Protein AF-A0A2H1WYT8-F1 (afdb_monomer_lite)

Sequence (168 aa):
MRISGCSCKSFNTRKTKICCVRYVQCVRYRPVNAYLNSNTHSNPVSLFNTHILVSSTEYGMYEPHCGLDNLLISWSHDEYMYQFLKHNNSKIPEKGLYMIRYHSLYPWHAGGDYRHLTNEKDEQILQWVLEFNKYDLYTKSTKVPDIEALWPYYEKLIDKYIPGVCEW

Organism: Spodoptera frugiperda (NCBI:txid7108)

Foldseek 3Di:
DDDPDDPPDDDDPDDDPDFQAKDFPLADDDAPDPPPPPPPVDDVPVPPPDPSQSDPDRQGPDDFQQAPVPTDMDDDQLCVVLVQCVVLVWQPDPLRSLLSNCLRHCCVLPVVPPNRHHHPVVVVSSVSNVVVNCCVPVVDDPDDDDCVVCVVVVVVVCCVTRNDDGDD

Structure (mmCIF, N/CA/C/O backbone):
data_AF-A0A2H1WYT8-F1
#
_entry.id   AF-A0A2H1WYT8-F1
#
loop_
_atom_site.group_PDB
_atom_site.id
_atom_site.type_symbol
_atom_site.label_atom_id
_atom_site.label_alt_id
_atom_site.label_comp_id
_atom_site.label_asym_id
_atom_site.label_entity_id
_atom_site.label_seq_id
_atom_site.pdbx_PDB_ins_code
_atom_site.Cartn_x
_atom_site.Cartn_y
_atom_site.Cartn_z
_atom_site.occupancy
_atom_site.B_iso_or_equiv
_atom_site.auth_seq_id
_atom_site.auth_comp_id
_atom_site.auth_asym_id
_atom_site.auth_atom_id
_atom_site.pdbx_PDB_model_num
ATOM 1 N N . MET A 1 1 ? -6.555 29.237 -7.419 1.00 29.41 1 MET A N 1
ATOM 2 C CA . MET A 1 1 ? -5.651 28.170 -7.897 1.00 29.41 1 MET A CA 1
ATOM 3 C C . MET A 1 1 ? -6.508 26.930 -8.144 1.00 29.41 1 MET A C 1
ATOM 5 O O . MET A 1 1 ? -6.944 26.307 -7.188 1.00 29.41 1 MET A O 1
ATOM 9 N N . ARG A 1 2 ? -6.926 26.674 -9.392 1.00 22.53 2 ARG A N 1
ATOM 10 C CA . ARG A 1 2 ? -7.785 25.523 -9.727 1.00 22.53 2 ARG A CA 1
ATOM 11 C C . ARG A 1 2 ? -6.884 24.340 -10.057 1.00 22.53 2 ARG A C 1
ATOM 13 O O . ARG A 1 2 ? -6.220 24.358 -11.086 1.00 22.53 2 ARG A O 1
ATOM 20 N N . ILE A 1 3 ? -6.859 23.346 -9.177 1.00 27.64 3 ILE A N 1
ATOM 21 C CA . ILE A 1 3 ? -6.243 22.047 -9.446 1.00 27.64 3 ILE A CA 1
ATOM 22 C C . ILE A 1 3 ? -7.142 21.369 -10.485 1.00 27.64 3 ILE A C 1
ATOM 24 O O . ILE A 1 3 ? -8.302 21.066 -10.205 1.00 27.64 3 ILE A O 1
ATOM 28 N N . SER A 1 4 ? -6.660 21.230 -11.720 1.00 31.05 4 SER A N 1
ATOM 29 C CA . SER A 1 4 ? -7.385 20.542 -12.787 1.00 31.05 4 SER A CA 1
ATOM 30 C C . SER A 1 4 ? -7.523 19.068 -12.415 1.00 31.05 4 SER A C 1
ATOM 32 O O . SER A 1 4 ? -6.547 18.319 -12.442 1.00 31.05 4 SER A O 1
ATOM 34 N N . GLY A 1 5 ? -8.736 18.691 -12.013 1.00 28.53 5 GLY A N 1
ATOM 35 C CA . GLY A 1 5 ? -9.094 17.338 -11.623 1.00 28.53 5 GLY A CA 1
ATOM 36 C C . GLY A 1 5 ? -8.828 16.319 -12.727 1.00 28.53 5 GLY A C 1
ATOM 37 O O . GLY A 1 5 ? -8.960 16.600 -13.919 1.00 28.53 5 GLY A O 1
ATOM 38 N N . CYS A 1 6 ? -8.463 15.119 -12.284 1.00 31.59 6 CYS A N 1
ATOM 39 C CA . CYS A 1 6 ? -8.420 13.904 -13.081 1.00 31.59 6 CYS A CA 1
ATOM 40 C C . CYS A 1 6 ? -9.689 13.797 -13.946 1.00 31.59 6 CYS A C 1
ATOM 42 O O . CYS A 1 6 ? -10.803 13.954 -13.440 1.00 31.59 6 CYS A O 1
ATOM 44 N N . SER A 1 7 ? -9.542 13.543 -15.249 1.00 30.03 7 SER A N 1
ATOM 45 C CA . SER A 1 7 ? -10.689 13.326 -16.133 1.00 30.03 7 SER A CA 1
ATOM 46 C C . SER A 1 7 ? -11.366 11.997 -15.780 1.00 30.03 7 SER A C 1
ATOM 48 O O . SER A 1 7 ? -11.003 10.939 -16.290 1.00 30.03 7 SER A O 1
ATOM 50 N N . CYS A 1 8 ? -12.369 12.047 -14.902 1.00 30.59 8 CYS A N 1
ATOM 51 C CA . CYS A 1 8 ? -13.364 10.991 -14.767 1.00 30.59 8 CYS A CA 1
ATOM 52 C C . CYS A 1 8 ? -14.225 10.991 -16.033 1.00 30.59 8 CYS A C 1
ATOM 54 O O . CYS A 1 8 ? -15.201 11.736 -16.131 1.00 30.59 8 CYS A O 1
ATOM 56 N N . LYS A 1 9 ? -13.885 10.161 -17.025 1.00 27.92 9 LYS A N 1
ATOM 57 C CA . LYS A 1 9 ? -14.855 9.844 -18.075 1.00 27.92 9 LYS A CA 1
ATOM 58 C C . LYS A 1 9 ? -15.954 8.981 -17.462 1.00 27.92 9 LYS A C 1
ATOM 60 O O . LYS A 1 9 ? -15.692 7.897 -16.951 1.00 27.92 9 LYS A O 1
ATOM 65 N N . SER A 1 10 ? -17.176 9.505 -17.521 1.00 27.84 10 SER A N 1
ATOM 66 C CA . SER A 1 10 ? -18.424 8.772 -17.322 1.00 27.84 10 SER A CA 1
ATOM 67 C C . SER A 1 10 ? -18.373 7.456 -18.103 1.00 27.84 10 SER A C 1
ATOM 69 O O . SER A 1 10 ? -18.371 7.453 -19.335 1.00 27.84 10 SER A O 1
ATOM 71 N N . PHE A 1 11 ? -18.266 6.342 -17.378 1.00 34.50 11 PHE A N 1
ATOM 72 C CA . PHE A 1 11 ? -18.465 5.006 -17.920 1.00 34.50 11 PHE A CA 1
ATOM 73 C C . PHE A 1 11 ? -19.949 4.661 -17.801 1.00 34.50 11 PHE A C 1
ATOM 75 O O . PHE A 1 11 ? -20.580 4.906 -16.775 1.00 34.50 11 PHE A O 1
ATOM 82 N N . ASN A 1 12 ? -20.487 4.129 -18.895 1.00 28.00 12 ASN A N 1
ATOM 83 C CA . ASN A 1 12 ? -21.890 3.814 -19.128 1.00 28.00 12 ASN A CA 1
ATOM 84 C C . ASN A 1 12 ? -22.619 3.274 -17.878 1.00 28.00 12 ASN A C 1
ATOM 86 O O . ASN A 1 12 ? -22.210 2.296 -17.249 1.00 28.00 12 ASN A O 1
ATOM 90 N N . THR A 1 13 ? -23.719 3.937 -17.532 1.00 35.00 13 THR A N 1
ATOM 91 C CA . THR A 1 13 ? -24.573 3.700 -16.369 1.00 35.00 13 THR A CA 1
ATOM 92 C C . THR A 1 13 ? -25.220 2.317 -16.421 1.00 35.00 13 THR A C 1
ATOM 94 O O . THR A 1 13 ? -26.323 2.170 -16.948 1.00 35.00 13 THR A O 1
ATOM 97 N N . ARG A 1 14 ? -24.533 1.300 -15.886 1.00 32.31 14 ARG A N 1
ATOM 98 C CA . ARG A 1 14 ? -25.088 0.098 -15.230 1.00 32.31 14 ARG A CA 1
ATOM 99 C C . ARG A 1 14 ? -23.926 -0.815 -14.787 1.00 32.31 14 ARG A C 1
ATOM 101 O O . ARG A 1 14 ? -23.386 -1.571 -15.581 1.00 32.31 14 ARG A O 1
ATOM 108 N N . LYS A 1 15 ? -23.591 -0.772 -13.487 1.00 34.06 15 LYS A N 1
ATOM 109 C CA . LYS A 1 15 ? -22.695 -1.705 -12.754 1.00 34.06 15 LYS A CA 1
ATOM 110 C C . LYS A 1 15 ? -21.167 -1.625 -12.979 1.00 34.06 15 LYS A C 1
ATOM 112 O O . LYS A 1 15 ? -20.484 -2.625 -12.777 1.00 34.06 15 LYS A O 1
ATOM 117 N N . THR A 1 16 ? -20.577 -0.475 -13.295 1.00 36.88 16 THR A N 1
ATOM 118 C CA . THR A 1 16 ? -19.105 -0.337 -13.246 1.00 36.88 16 THR A CA 1
ATOM 119 C C . THR A 1 16 ? -18.637 0.073 -11.852 1.00 36.88 16 THR A C 1
ATOM 121 O O . THR A 1 16 ? -18.879 1.195 -11.411 1.00 36.88 16 THR A O 1
ATOM 124 N N . LYS A 1 17 ? -17.959 -0.846 -11.152 1.00 45.97 17 LYS A N 1
ATOM 125 C CA . LYS A 1 17 ? -17.186 -0.550 -9.938 1.00 45.97 17 LYS A CA 1
ATOM 126 C C . LYS A 1 17 ? -16.120 0.483 -10.315 1.00 45.97 17 LYS A C 1
ATOM 128 O O . LYS A 1 17 ? -15.202 0.158 -11.061 1.00 45.97 17 LYS A O 1
ATOM 133 N N . ILE A 1 18 ? -16.273 1.726 -9.863 1.00 43.19 18 ILE A N 1
ATOM 134 C CA . ILE A 1 18 ? -15.276 2.774 -10.095 1.00 43.19 18 ILE A CA 1
ATOM 135 C C . ILE A 1 18 ? -14.014 2.355 -9.339 1.00 43.19 18 ILE A C 1
ATOM 137 O O . ILE A 1 18 ? -14.026 2.212 -8.116 1.00 43.19 18 ILE A O 1
ATOM 141 N N . CYS A 1 19 ? -12.950 2.096 -10.086 1.00 53.91 19 CYS A N 1
ATOM 142 C CA . CYS A 1 19 ? -11.612 1.925 -9.554 1.00 53.91 19 CYS A CA 1
ATOM 143 C C . CYS A 1 19 ? -10.724 2.898 -10.328 1.00 53.91 19 CYS A C 1
ATOM 145 O O . CYS A 1 19 ? -10.632 2.814 -11.555 1.00 53.91 19 CYS A O 1
ATOM 147 N N . CYS A 1 20 ? -10.167 3.892 -9.638 1.00 65.81 20 CYS A N 1
ATOM 148 C CA . CYS A 1 20 ? -9.208 4.808 -10.241 1.00 65.81 20 CYS A CA 1
ATOM 149 C C . CYS A 1 20 ? -7.926 4.018 -10.505 1.00 65.81 20 CYS A C 1
ATOM 151 O O . CYS A 1 20 ? -7.326 3.528 -9.562 1.00 65.81 20 CYS A O 1
ATOM 153 N N . VAL A 1 21 ? -7.519 3.866 -11.765 1.00 76.94 21 VAL A N 1
ATOM 154 C CA . VAL A 1 21 ? -6.328 3.083 -12.129 1.00 76.94 21 VAL A CA 1
ATOM 155 C C . VAL A 1 21 ? -5.095 3.985 -12.205 1.00 76.94 21 VAL A C 1
ATOM 157 O O . VAL A 1 21 ? -5.151 5.058 -12.808 1.00 76.94 21 VAL A O 1
ATOM 160 N N . ARG A 1 22 ? -3.981 3.536 -11.617 1.00 81.94 22 ARG A N 1
ATOM 161 C CA . ARG A 1 22 ? -2.686 4.237 -11.588 1.00 81.94 22 ARG A CA 1
ATOM 162 C C . ARG A 1 22 ? -1.731 3.719 -12.658 1.00 81.94 22 ARG A C 1
ATOM 164 O O . ARG A 1 22 ? -1.802 2.559 -13.059 1.00 81.94 22 ARG A O 1
ATOM 171 N N . TYR A 1 23 ? -0.793 4.580 -13.051 1.00 83.00 23 TYR A N 1
ATOM 172 C CA . TYR A 1 23 ? 0.271 4.273 -14.012 1.00 83.00 23 TYR A CA 1
ATOM 173 C C . TYR A 1 23 ? 1.616 4.851 -13.558 1.00 83.00 23 TYR A C 1
ATOM 175 O O . TYR A 1 23 ? 1.654 5.881 -12.869 1.00 83.00 23 TYR A O 1
ATOM 183 N N . VAL A 1 24 ? 2.704 4.208 -13.988 1.00 78.62 24 VAL A N 1
ATOM 184 C CA . VAL A 1 24 ? 4.076 4.717 -13.845 1.00 78.62 24 VAL A CA 1
ATOM 185 C C . VAL A 1 24 ? 4.275 5.873 -14.827 1.00 78.62 24 VAL A C 1
ATOM 187 O O . VAL A 1 24 ? 3.985 5.749 -16.019 1.00 78.62 24 VAL A O 1
ATOM 190 N N . GLN A 1 25 ? 4.729 7.018 -14.326 1.00 78.94 25 GLN A N 1
ATOM 191 C CA . GLN A 1 25 ? 5.046 8.191 -15.135 1.00 78.94 25 GLN A CA 1
ATOM 192 C C . GLN A 1 25 ? 6.363 7.984 -15.879 1.00 78.94 25 GLN A C 1
ATOM 194 O O . GLN A 1 25 ? 7.230 7.247 -15.421 1.00 78.94 25 GLN A O 1
ATOM 199 N N . CYS A 1 26 ? 6.517 8.660 -17.018 1.00 70.19 26 CYS A N 1
ATOM 200 C CA . CYS A 1 26 ? 7.766 8.687 -17.791 1.00 70.19 26 CYS A CA 1
ATOM 201 C C . CYS A 1 26 ? 8.224 7.328 -18.357 1.00 70.19 26 CYS A C 1
ATOM 203 O O . CYS A 1 26 ? 9.343 7.231 -18.851 1.00 70.19 26 CYS A O 1
ATOM 205 N N . VAL A 1 27 ? 7.359 6.308 -18.340 1.00 62.84 27 VAL A N 1
ATOM 206 C CA . VAL A 1 27 ? 7.553 5.006 -18.999 1.00 62.84 27 VAL A CA 1
ATOM 207 C C . VAL A 1 27 ? 6.463 4.801 -20.033 1.00 62.84 27 VAL A C 1
ATOM 209 O O . VAL A 1 27 ? 5.305 5.188 -19.842 1.00 62.84 27 VAL A O 1
ATOM 212 N N . ARG A 1 28 ? 6.821 4.170 -21.150 1.00 62.91 28 ARG A N 1
ATOM 213 C CA . ARG A 1 28 ? 5.854 3.827 -22.184 1.00 62.91 28 ARG A CA 1
ATOM 214 C C . ARG A 1 28 ? 4.914 2.734 -21.679 1.00 62.91 28 ARG A C 1
ATOM 216 O O . ARG A 1 28 ? 5.284 1.570 -21.605 1.00 62.91 28 ARG A O 1
ATOM 223 N N . TYR A 1 29 ? 3.663 3.094 -21.422 1.00 58.81 29 TYR A N 1
ATOM 224 C CA . TYR A 1 29 ? 2.622 2.119 -21.121 1.00 58.81 29 TYR A CA 1
ATOM 225 C C . TYR A 1 29 ? 1.988 1.588 -22.417 1.00 58.81 29 TYR A C 1
ATOM 227 O O . TYR A 1 29 ? 1.390 2.351 -23.181 1.00 58.81 29 TYR A O 1
ATOM 235 N N . ARG A 1 30 ? 2.129 0.283 -22.685 1.00 55.03 30 ARG A N 1
ATOM 236 C CA . ARG A 1 30 ? 1.383 -0.422 -23.738 1.00 55.03 30 ARG A CA 1
ATOM 237 C C . ARG A 1 30 ? 0.352 -1.329 -23.062 1.00 55.03 30 ARG A C 1
ATOM 239 O O . ARG A 1 30 ? 0.752 -2.329 -22.483 1.00 55.03 30 ARG A O 1
ATOM 246 N N . PRO A 1 31 ? -0.947 -1.003 -23.113 1.00 54.62 31 PRO A N 1
ATOM 247 C CA . PRO A 1 31 ? -1.956 -1.808 -22.441 1.00 54.62 31 PRO A CA 1
ATOM 248 C C . PRO A 1 31 ? -2.075 -3.190 -23.094 1.00 54.62 31 PRO A C 1
ATOM 250 O O . PRO A 1 31 ? -2.188 -3.288 -24.316 1.00 54.62 31 PRO A O 1
ATOM 253 N N . VAL A 1 32 ? -2.139 -4.247 -22.280 1.00 49.19 32 VAL A N 1
ATOM 254 C CA . VAL A 1 32 ? -2.406 -5.625 -22.746 1.00 49.19 32 VAL A CA 1
ATOM 255 C C . VAL A 1 32 ? -3.846 -5.776 -23.284 1.00 49.19 32 VAL A C 1
ATOM 257 O O . VAL A 1 32 ? -4.126 -6.670 -24.076 1.00 49.19 32 VAL A O 1
ATOM 260 N N . ASN A 1 33 ? -4.756 -4.852 -22.936 1.00 39.69 33 ASN A N 1
ATOM 261 C CA . ASN A 1 33 ? -6.152 -4.831 -23.390 1.00 39.69 33 ASN A CA 1
ATOM 262 C C . ASN A 1 33 ? -6.487 -3.580 -24.230 1.00 39.69 33 ASN A C 1
ATOM 264 O O . ASN A 1 33 ? -6.260 -2.443 -23.812 1.00 39.69 33 ASN A O 1
ATOM 268 N N . ALA A 1 34 ? -7.112 -3.792 -25.396 1.00 33.34 34 ALA A N 1
ATOM 269 C CA . ALA A 1 34 ? -7.345 -2.804 -26.463 1.00 33.34 34 ALA A CA 1
ATOM 270 C C . ALA A 1 34 ? -8.191 -1.561 -26.091 1.00 33.34 34 ALA A C 1
ATOM 272 O O . ALA A 1 34 ? -8.204 -0.583 -26.838 1.00 33.34 34 ALA A O 1
ATOM 273 N N . TYR A 1 35 ? -8.875 -1.555 -24.942 1.00 36.38 35 TYR A N 1
ATOM 274 C CA . TYR A 1 35 ? -9.784 -0.471 -24.536 1.00 36.38 35 TYR A CA 1
ATOM 275 C C . TYR A 1 35 ? -9.086 0.829 -24.100 1.00 36.38 35 TYR A C 1
ATOM 277 O O . TYR A 1 35 ? -9.733 1.868 -24.003 1.00 36.38 35 TYR A O 1
ATOM 285 N N . LEU A 1 36 ? -7.775 0.800 -23.850 1.00 41.12 36 LEU A N 1
ATOM 286 C CA . LEU A 1 36 ? -7.007 1.975 -23.414 1.00 41.12 36 LEU A CA 1
ATOM 287 C C . LEU A 1 36 ? -6.391 2.776 -24.576 1.00 41.12 36 LEU A C 1
ATOM 289 O O . LEU A 1 36 ? -5.904 3.885 -24.359 1.00 41.12 36 LEU A O 1
ATOM 293 N N . ASN A 1 37 ? -6.477 2.280 -25.817 1.00 36.47 37 ASN A N 1
ATOM 294 C CA . ASN A 1 37 ? -5.959 2.986 -26.996 1.00 36.47 37 ASN A CA 1
ATOM 295 C C . ASN A 1 37 ? -6.698 4.300 -27.307 1.00 36.47 37 ASN A C 1
ATOM 297 O O . ASN A 1 37 ? -6.158 5.141 -28.019 1.00 36.47 37 ASN A O 1
ATOM 301 N N . SER A 1 38 ? -7.907 4.519 -26.779 1.00 37.31 38 SER A N 1
ATOM 302 C CA . SER A 1 38 ? -8.732 5.677 -27.149 1.00 37.31 38 SER A CA 1
ATOM 303 C C . SER A 1 38 ? -8.484 6.949 -26.326 1.00 37.31 38 SER A C 1
ATOM 305 O O . SER A 1 38 ? -9.052 7.987 -26.655 1.00 37.31 38 SER A O 1
ATOM 307 N N . ASN A 1 39 ? -7.688 6.900 -25.246 1.00 41.62 39 ASN A N 1
ATOM 308 C CA . ASN A 1 39 ? -7.543 8.024 -24.300 1.00 41.62 39 ASN A CA 1
ATOM 309 C C . ASN A 1 39 ? -6.101 8.499 -24.059 1.00 41.62 39 ASN A C 1
ATOM 311 O O . ASN A 1 39 ? -5.906 9.488 -23.356 1.00 41.62 39 ASN A O 1
ATOM 315 N N . THR A 1 40 ? -5.085 7.865 -24.648 1.00 43.16 40 THR A N 1
ATOM 316 C CA . THR A 1 40 ? -3.691 8.337 -24.523 1.00 43.16 40 THR A CA 1
ATOM 317 C C . THR A 1 40 ? -3.410 9.597 -25.348 1.00 43.16 40 THR A C 1
ATOM 319 O O . THR A 1 40 ? -2.389 10.243 -25.142 1.00 43.16 40 THR A O 1
ATOM 322 N N . HIS A 1 41 ? -4.318 9.983 -26.251 1.00 37.03 41 HIS A N 1
ATOM 323 C CA . HIS A 1 41 ? -4.170 11.155 -27.122 1.00 37.03 41 HIS A CA 1
ATOM 324 C C . HIS A 1 41 ? -4.550 12.498 -26.480 1.00 37.03 41 HIS A C 1
ATOM 326 O O . HIS A 1 41 ? -4.314 13.534 -27.092 1.00 37.03 41 HIS A O 1
ATOM 332 N N . SER A 1 42 ? -5.129 12.524 -25.274 1.00 36.88 42 SER A N 1
ATOM 333 C CA . SER A 1 42 ? -5.644 13.772 -24.686 1.00 36.88 42 SER A CA 1
ATOM 334 C C . SER A 1 42 ? -5.216 14.020 -23.243 1.00 36.88 42 SER A C 1
ATOM 336 O O . SER A 1 42 ? -5.901 14.749 -22.528 1.00 36.88 42 SER A O 1
ATOM 338 N N . ASN A 1 43 ? -4.119 13.416 -22.784 1.00 38.91 43 ASN A N 1
ATOM 339 C CA . ASN A 1 43 ? -3.550 13.794 -21.495 1.00 38.91 43 ASN A CA 1
ATOM 340 C C . ASN A 1 43 ? -2.754 15.098 -21.710 1.00 38.91 43 ASN A C 1
ATOM 342 O O . ASN A 1 43 ? -1.790 15.069 -22.477 1.00 38.91 43 ASN A O 1
ATOM 346 N N . PRO A 1 44 ? -3.112 16.237 -21.085 1.00 33.78 44 PRO A N 1
ATOM 347 C CA . PRO A 1 44 ? -2.441 17.524 -21.288 1.00 33.78 44 PRO A CA 1
ATOM 348 C C . PRO A 1 44 ? -1.076 17.582 -20.577 1.00 33.78 44 PRO A C 1
ATOM 350 O O . PRO A 1 44 ? -0.690 18.601 -20.014 1.00 33.78 44 PRO A O 1
ATOM 353 N N . VAL A 1 45 ? -0.309 16.493 -20.629 1.00 42.94 45 VAL A N 1
ATOM 354 C CA . VAL A 1 45 ? 1.126 16.500 -20.321 1.00 42.94 45 VAL A CA 1
ATOM 355 C C . VAL A 1 45 ? 1.888 17.281 -21.407 1.00 42.94 45 VAL A C 1
ATOM 357 O O . VAL A 1 45 ? 3.022 17.681 -21.198 1.00 42.94 45 VAL A O 1
ATOM 360 N N . SER A 1 46 ? 1.242 17.591 -22.539 1.00 33.94 46 SER A N 1
ATOM 361 C CA . SER A 1 46 ? 1.780 18.458 -23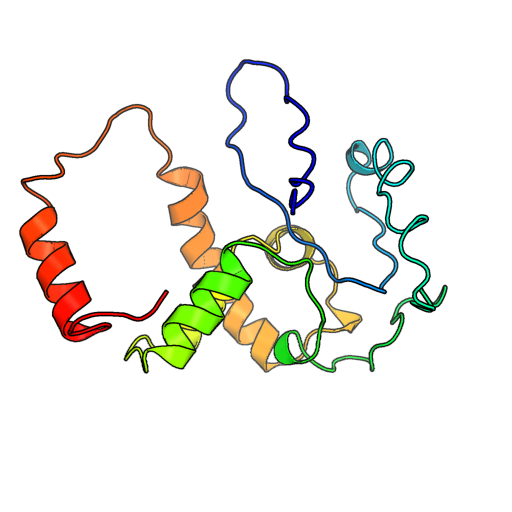.592 1.00 33.94 46 SER A CA 1
ATOM 362 C C . SER A 1 46 ? 1.747 19.963 -23.277 1.00 33.94 46 SER A C 1
ATOM 364 O O . SER A 1 46 ? 2.158 20.744 -24.129 1.00 33.94 46 SER A O 1
ATOM 366 N N . LEU A 1 47 ? 1.220 20.400 -22.122 1.00 32.34 47 LEU A N 1
ATOM 367 C CA . LEU A 1 47 ? 1.072 21.831 -21.790 1.00 32.34 47 LEU A CA 1
ATOM 368 C C . LEU A 1 47 ? 1.811 22.283 -20.522 1.00 32.34 47 LEU A C 1
ATOM 370 O O . LEU A 1 47 ? 1.801 23.473 -20.214 1.00 32.34 47 LEU A O 1
ATOM 374 N N . PHE A 1 48 ? 2.499 21.383 -19.818 1.00 32.72 48 PHE A N 1
ATOM 375 C CA . PHE A 1 48 ? 3.500 21.791 -18.835 1.00 32.72 48 PHE A CA 1
ATOM 376 C C . PHE A 1 48 ? 4.866 21.781 -19.509 1.00 32.72 48 PHE A C 1
ATOM 378 O O . PHE A 1 48 ? 5.358 20.744 -19.937 1.00 32.72 48 PHE A O 1
ATOM 385 N N . ASN A 1 49 ? 5.451 22.969 -19.627 1.00 30.30 49 ASN A N 1
ATOM 386 C CA . ASN A 1 49 ? 6.749 23.237 -20.237 1.00 30.30 49 ASN A CA 1
ATOM 387 C C . ASN A 1 49 ? 7.901 22.762 -19.325 1.00 30.30 49 ASN A C 1
ATOM 389 O O . ASN A 1 49 ? 8.798 23.523 -18.974 1.00 30.30 49 ASN A O 1
ATOM 393 N N . THR A 1 50 ? 7.840 21.511 -18.873 1.00 33.88 50 THR A N 1
ATOM 394 C CA . THR A 1 50 ? 8.939 20.808 -18.223 1.00 33.88 50 THR A CA 1
ATOM 395 C C . THR A 1 50 ? 9.413 19.736 -19.187 1.00 33.88 50 THR A C 1
ATOM 397 O O . THR A 1 50 ? 8.629 18.937 -19.689 1.00 33.88 50 THR A O 1
ATOM 400 N N . HIS A 1 51 ? 10.712 19.740 -19.469 1.00 40.56 51 HIS A N 1
ATOM 401 C CA . HIS A 1 51 ? 11.437 18.710 -20.205 1.00 40.56 51 HIS A CA 1
ATOM 402 C C . HIS A 1 51 ? 11.340 17.339 -19.504 1.00 40.56 51 HIS A C 1
ATOM 404 O O . HIS A 1 51 ? 12.332 16.803 -19.020 1.00 40.56 51 HIS A O 1
ATOM 410 N N . ILE A 1 52 ? 10.151 16.749 -19.416 1.00 48.03 52 ILE A N 1
ATOM 411 C CA . ILE A 1 52 ? 10.000 15.352 -19.041 1.00 48.03 52 ILE A CA 1
ATOM 412 C C . ILE A 1 52 ? 10.322 14.570 -20.307 1.00 48.03 52 ILE A C 1
ATOM 414 O O . ILE A 1 52 ? 9.476 14.377 -21.1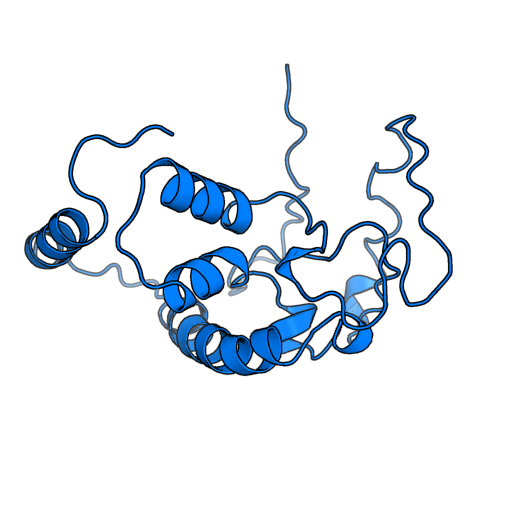79 1.00 48.03 52 ILE A O 1
ATOM 418 N N . LEU A 1 53 ? 11.591 14.185 -20.433 1.00 43.09 53 LEU A N 1
ATOM 419 C CA . LEU A 1 53 ? 12.056 13.222 -21.419 1.00 43.09 53 LEU A CA 1
ATOM 420 C C . LEU A 1 53 ? 11.315 11.905 -21.166 1.00 43.09 53 LEU A C 1
ATOM 422 O O . LEU A 1 53 ? 11.782 11.040 -20.429 1.00 43.09 53 LEU A O 1
ATOM 426 N N . VAL A 1 54 ? 10.138 11.743 -21.770 1.00 50.72 54 VAL A N 1
ATOM 427 C CA . VAL A 1 54 ? 9.565 10.417 -21.985 1.00 50.72 54 VAL A CA 1
ATOM 428 C C . VAL A 1 54 ? 10.494 9.747 -22.986 1.00 50.72 54 VAL A C 1
ATOM 430 O O . VAL A 1 54 ? 10.365 9.919 -24.198 1.00 50.72 54 VAL A O 1
ATOM 433 N N . SER A 1 55 ? 11.502 9.053 -22.466 1.00 52.06 55 SER A N 1
ATOM 434 C CA . SER A 1 55 ? 12.377 8.241 -23.293 1.00 52.06 55 SER A CA 1
ATOM 435 C C . SER A 1 55 ? 11.522 7.190 -24.004 1.00 52.06 55 SER A C 1
ATOM 437 O O . SER A 1 55 ? 10.620 6.591 -23.419 1.00 52.06 55 SER A O 1
ATOM 439 N N . SER A 1 56 ? 11.785 6.978 -25.293 1.00 60.41 56 SER A N 1
ATOM 440 C CA . SER A 1 56 ? 11.072 5.986 -26.111 1.00 60.41 56 SER A CA 1
ATOM 441 C C . SER A 1 56 ? 11.397 4.532 -25.731 1.00 60.41 56 SER A C 1
ATOM 443 O O . SER A 1 56 ? 10.811 3.603 -26.298 1.00 60.41 56 SER A O 1
ATOM 445 N N . THR A 1 57 ? 12.317 4.350 -24.781 1.00 72.06 57 THR A N 1
ATOM 446 C CA . THR A 1 57 ? 12.786 3.067 -24.266 1.00 72.06 57 THR A CA 1
ATOM 447 C C . THR A 1 57 ? 11.767 2.410 -23.335 1.00 72.06 57 THR A C 1
ATOM 449 O O . THR A 1 57 ? 10.897 3.062 -22.760 1.00 72.06 57 THR A O 1
ATOM 452 N N . GLU A 1 58 ? 11.888 1.091 -23.186 1.00 79.94 58 GLU A N 1
ATOM 453 C CA . GLU A 1 58 ? 11.082 0.284 -22.261 1.00 79.94 58 GLU A CA 1
ATOM 454 C C . GLU A 1 58 ? 11.171 0.795 -20.815 1.00 79.94 58 GLU A C 1
ATOM 456 O O . GLU A 1 58 ? 10.157 0.898 -20.137 1.00 79.94 58 GLU A O 1
ATOM 461 N N . TYR A 1 59 ? 12.362 1.220 -20.392 1.00 83.50 59 TYR A N 1
ATOM 462 C CA . TYR A 1 59 ? 12.637 1.663 -19.024 1.00 83.50 59 TYR A CA 1
ATOM 463 C C . TYR A 1 59 ? 12.382 3.156 -18.781 1.00 83.50 59 TYR A C 1
ATOM 465 O O . TYR A 1 59 ? 12.382 3.609 -17.636 1.00 83.50 59 TYR A O 1
ATOM 473 N N . GLY A 1 60 ? 12.136 3.946 -19.832 1.00 85.62 60 GLY A N 1
ATOM 474 C CA . GLY A 1 60 ? 11.922 5.381 -19.681 1.00 85.62 60 GLY A CA 1
ATOM 475 C C . GLY A 1 60 ? 13.135 6.077 -19.048 1.00 85.62 60 GLY A C 1
ATOM 476 O O . GLY A 1 60 ? 14.228 6.053 -19.610 1.00 85.62 60 GLY A O 1
ATOM 477 N N . MET A 1 61 ? 12.915 6.694 -17.882 1.00 86.44 61 MET A N 1
ATOM 478 C CA . MET A 1 61 ? 13.938 7.352 -17.049 1.00 86.44 61 MET A CA 1
ATOM 479 C C . MET A 1 61 ? 14.461 6.488 -15.886 1.00 86.44 61 MET A C 1
ATOM 481 O O . MET A 1 61 ? 15.193 7.000 -15.044 1.00 86.44 61 MET A O 1
ATOM 485 N N . TYR A 1 62 ? 14.032 5.229 -15.781 1.00 91.25 62 TYR A N 1
ATOM 486 C CA . TYR A 1 62 ? 14.351 4.363 -14.646 1.00 91.25 62 TYR A CA 1
ATOM 487 C C . TYR A 1 62 ? 15.400 3.318 -15.007 1.00 91.25 62 TYR A C 1
ATOM 489 O O . TYR A 1 62 ? 15.543 2.928 -16.163 1.00 91.25 62 TYR A O 1
ATOM 497 N N . GLU A 1 63 ? 16.086 2.823 -13.982 1.00 92.25 63 GLU A N 1
ATOM 498 C CA . GLU A 1 63 ? 16.956 1.658 -14.099 1.00 92.25 63 GLU A CA 1
ATOM 499 C C . GLU A 1 63 ? 16.134 0.355 -14.076 1.00 92.25 63 GLU A C 1
ATOM 501 O O . GLU A 1 63 ? 15.082 0.300 -13.424 1.00 92.25 63 GLU A O 1
ATOM 506 N N . PRO A 1 64 ? 16.593 -0.710 -14.757 1.00 94.12 64 PRO A N 1
ATOM 507 C CA . PRO A 1 64 ? 15.949 -2.017 -14.691 1.00 94.12 64 PRO A CA 1
ATOM 508 C C . PRO A 1 64 ? 15.898 -2.520 -13.244 1.00 94.12 64 PRO A C 1
ATOM 510 O O . PRO A 1 64 ? 16.878 -2.419 -12.506 1.00 94.12 64 PRO A O 1
ATOM 513 N N . HIS A 1 65 ? 14.756 -3.082 -12.844 1.00 95.56 65 HIS A N 1
ATOM 514 C CA . HIS A 1 65 ? 14.535 -3.647 -11.505 1.00 95.56 65 HIS A CA 1
ATOM 515 C C . HIS A 1 65 ? 14.847 -2.693 -10.336 1.00 95.56 65 HIS A C 1
ATOM 517 O O . HIS A 1 65 ? 15.185 -3.137 -9.237 1.00 95.56 65 HIS A O 1
ATOM 523 N N . CYS A 1 66 ? 14.716 -1.378 -10.542 1.00 95.12 66 CYS A N 1
ATOM 524 C CA . CYS A 1 66 ? 14.951 -0.387 -9.491 1.00 95.12 66 CYS A CA 1
ATOM 525 C C . CYS A 1 66 ? 13.955 -0.499 -8.323 1.00 95.12 66 CYS A C 1
ATOM 527 O O . CYS A 1 66 ? 14.248 -0.047 -7.218 1.00 95.12 66 CYS A O 1
ATOM 529 N N . GLY A 1 67 ? 12.813 -1.145 -8.540 1.00 96.12 67 GLY A N 1
ATOM 530 C CA . GLY A 1 67 ? 11.762 -1.358 -7.562 1.00 96.12 67 GLY A CA 1
ATOM 531 C C . GLY A 1 67 ? 10.738 -0.231 -7.534 1.00 96.12 67 GLY A C 1
ATOM 532 O O . GLY A 1 67 ? 11.053 0.928 -7.816 1.00 96.12 67 GLY A O 1
ATOM 533 N N . LEU A 1 68 ? 9.506 -0.558 -7.140 1.00 94.94 68 LEU A N 1
ATOM 534 C CA . LEU A 1 68 ? 8.384 0.390 -7.151 1.00 94.94 68 LEU A CA 1
ATOM 535 C C . LEU A 1 68 ? 8.628 1.632 -6.284 1.00 94.94 68 LEU A C 1
ATOM 537 O O . LEU A 1 68 ? 8.139 2.710 -6.612 1.00 94.94 68 LEU A O 1
ATOM 541 N N . ASP A 1 69 ? 9.416 1.497 -5.216 1.00 94.38 69 ASP A N 1
ATOM 542 C CA . ASP A 1 69 ? 9.761 2.602 -4.315 1.00 94.38 69 ASP A CA 1
ATOM 543 C C . ASP A 1 69 ? 10.507 3.749 -5.016 1.00 94.38 69 ASP A C 1
ATOM 545 O O . ASP A 1 69 ? 10.402 4.894 -4.575 1.00 94.38 69 ASP A O 1
ATOM 549 N N . ASN A 1 70 ? 11.219 3.450 -6.108 1.00 94.00 70 ASN A N 1
ATOM 550 C CA . ASN A 1 70 ? 11.997 4.410 -6.893 1.00 94.00 70 ASN A CA 1
ATOM 551 C C . ASN A 1 70 ? 11.243 4.937 -8.125 1.00 94.00 70 ASN A C 1
ATOM 553 O O . ASN A 1 70 ? 11.781 5.750 -8.879 1.00 94.00 70 ASN A O 1
ATOM 557 N N . LEU A 1 71 ? 10.009 4.481 -8.352 1.00 91.81 71 LEU A N 1
ATOM 558 C CA . LEU A 1 71 ? 9.204 4.904 -9.491 1.00 91.81 71 LEU A CA 1
ATOM 559 C C . LEU A 1 71 ? 8.355 6.125 -9.147 1.00 91.81 71 LEU A C 1
ATOM 561 O O . LEU A 1 71 ? 7.731 6.204 -8.088 1.00 91.81 71 LEU A O 1
ATOM 565 N N . LEU A 1 72 ? 8.236 7.049 -10.101 1.00 90.69 72 LEU A N 1
ATOM 566 C CA . LEU A 1 72 ? 7.219 8.091 -10.028 1.00 90.69 72 LEU A CA 1
ATOM 567 C C . LEU A 1 72 ? 5.904 7.515 -10.548 1.00 90.69 72 LEU A C 1
ATOM 569 O O . LEU A 1 72 ? 5.722 7.287 -11.743 1.00 90.69 72 LEU A O 1
ATOM 573 N N . ILE A 1 73 ? 4.965 7.272 -9.641 1.00 89.56 73 ILE A N 1
ATOM 574 C CA . ILE A 1 73 ? 3.612 6.824 -9.975 1.00 89.56 73 ILE A CA 1
ATOM 575 C C . ILE A 1 73 ? 2.696 8.050 -9.981 1.00 89.56 73 ILE A C 1
ATOM 577 O O . ILE A 1 73 ? 2.759 8.879 -9.078 1.00 89.56 73 ILE A O 1
ATOM 581 N N . SER A 1 74 ? 1.827 8.163 -10.994 1.00 87.88 74 SER A N 1
ATOM 582 C CA . SER A 1 74 ? 0.826 9.246 -11.144 1.00 87.88 74 SER A CA 1
ATOM 583 C C . SER A 1 74 ? 0.227 9.701 -9.810 1.00 87.88 74 SER A C 1
ATOM 585 O O . SER A 1 74 ? -0.233 8.849 -9.091 1.00 87.88 74 SER A O 1
ATOM 587 N N . TRP A 1 75 ? 0.189 10.976 -9.426 1.00 88.81 75 TRP A N 1
ATOM 588 C CA . TRP A 1 75 ? -0.317 11.360 -8.088 1.00 88.81 75 TRP A CA 1
ATOM 589 C C . TRP A 1 75 ? -1.782 10.928 -7.828 1.00 88.81 75 TRP A C 1
ATOM 591 O O . TRP A 1 75 ? -2.641 11.141 -8.686 1.00 88.81 75 TRP A O 1
ATOM 601 N N . SER A 1 76 ? -2.089 10.346 -6.658 1.00 90.88 76 SER A N 1
ATOM 602 C CA . SER A 1 76 ? -3.471 10.033 -6.238 1.00 90.88 76 SER A CA 1
ATOM 603 C C . SER A 1 76 ? -3.610 9.810 -4.722 1.00 90.88 76 SER A C 1
ATOM 605 O O . SER A 1 76 ? -2.658 9.990 -3.961 1.00 90.88 76 SER A O 1
ATOM 607 N N . HIS A 1 77 ? -4.809 9.377 -4.306 1.00 94.00 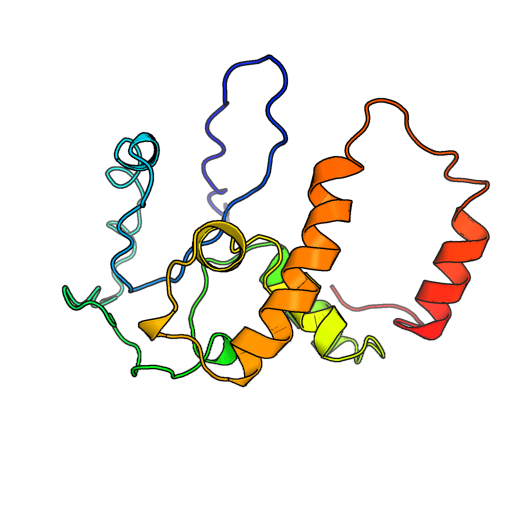77 HIS A N 1
ATOM 608 C CA . HIS A 1 77 ? -5.147 8.984 -2.941 1.00 94.00 77 HIS A CA 1
ATOM 609 C C . HIS A 1 77 ? -4.212 7.927 -2.337 1.00 94.00 77 HIS A C 1
ATOM 611 O O . HIS A 1 77 ? -3.965 8.001 -1.139 1.00 94.00 77 HIS A O 1
ATOM 617 N N . ASP A 1 78 ? -3.663 6.985 -3.114 1.00 95.38 78 ASP A N 1
ATOM 618 C CA . ASP A 1 78 ? -2.762 5.959 -2.570 1.00 95.38 78 ASP A CA 1
ATOM 619 C C . ASP A 1 78 ? -1.443 6.572 -2.083 1.00 95.38 78 ASP A C 1
ATOM 621 O O . ASP A 1 78 ? -0.999 6.277 -0.976 1.00 95.38 78 ASP A O 1
ATOM 625 N N . GLU A 1 79 ? -0.820 7.433 -2.902 1.00 94.81 79 GLU A N 1
ATOM 626 C CA . GLU A 1 79 ? 0.457 8.062 -2.538 1.00 94.81 79 GLU A CA 1
ATOM 627 C C . GLU A 1 79 ? 0.238 9.066 -1.408 1.00 94.81 79 GLU A C 1
ATOM 629 O O . GLU A 1 79 ? 0.993 9.072 -0.442 1.00 94.81 79 GLU A O 1
ATOM 634 N N . TYR A 1 80 ? -0.842 9.852 -1.478 1.00 96.50 80 TYR A N 1
ATOM 635 C CA . TYR A 1 80 ? -1.207 10.771 -0.404 1.00 96.50 80 TYR A CA 1
ATOM 636 C C . TYR A 1 80 ? -1.401 10.039 0.930 1.00 96.50 80 TYR A C 1
ATOM 638 O O . TYR A 1 80 ? -0.771 10.407 1.916 1.00 96.50 80 TYR A O 1
ATOM 646 N N . MET A 1 81 ? -2.209 8.972 0.967 1.00 97.50 81 MET A N 1
ATOM 647 C CA . MET A 1 81 ? -2.465 8.229 2.205 1.00 97.50 81 MET A CA 1
ATOM 648 C C . MET A 1 81 ? -1.199 7.540 2.729 1.00 97.50 81 MET A C 1
ATOM 650 O O . MET A 1 81 ? -0.958 7.526 3.932 1.00 97.50 81 MET A O 1
ATOM 654 N N . TYR A 1 82 ? -0.358 7.001 1.844 1.00 97.31 82 TYR A N 1
ATOM 655 C CA . TYR A 1 82 ? 0.936 6.442 2.236 1.00 97.31 82 TYR A CA 1
ATOM 656 C C . TYR A 1 82 ? 1.825 7.489 2.924 1.00 97.31 82 TYR A C 1
ATOM 658 O O . TYR A 1 82 ? 2.345 7.230 4.012 1.00 97.31 82 TYR A O 1
ATOM 666 N N . GLN A 1 83 ? 1.960 8.677 2.329 1.00 96.75 83 GLN A N 1
ATOM 667 C CA . GLN A 1 83 ? 2.755 9.770 2.893 1.00 96.75 83 GLN A CA 1
ATOM 668 C C . GLN A 1 83 ? 2.141 10.303 4.193 1.00 96.75 83 GLN A C 1
ATOM 670 O O . GLN A 1 83 ? 2.866 10.505 5.162 1.00 96.75 83 GLN A O 1
ATOM 675 N N . PHE A 1 84 ? 0.815 10.438 4.262 1.00 97.56 84 PHE A N 1
ATOM 676 C CA . PHE A 1 84 ? 0.084 10.809 5.476 1.00 97.56 84 PHE A CA 1
ATOM 677 C C . PHE A 1 84 ? 0.376 9.845 6.635 1.00 97.56 84 PHE A C 1
ATOM 679 O O . PHE A 1 84 ? 0.723 10.276 7.734 1.00 97.56 84 PHE A O 1
ATOM 686 N N . LEU A 1 85 ? 0.295 8.533 6.394 1.00 97.25 85 LEU A N 1
ATOM 687 C CA . LEU A 1 85 ? 0.556 7.519 7.419 1.00 97.25 85 LEU A CA 1
ATOM 688 C C . LEU A 1 85 ? 2.022 7.502 7.861 1.00 97.25 85 LEU A C 1
ATOM 690 O O . LEU A 1 85 ? 2.303 7.286 9.040 1.00 97.25 85 LEU A O 1
ATOM 694 N N . LYS A 1 86 ? 2.953 7.735 6.930 1.00 96.25 86 LYS A N 1
ATOM 695 C CA . LYS A 1 86 ? 4.385 7.872 7.228 1.00 96.25 86 LYS A CA 1
ATOM 696 C C . LYS A 1 86 ? 4.668 9.121 8.063 1.00 96.25 86 LYS A C 1
ATOM 698 O O . LYS A 1 86 ? 5.348 9.007 9.077 1.00 96.25 86 LYS A O 1
ATOM 703 N N . HIS A 1 87 ? 4.126 10.273 7.667 1.00 96.75 87 HIS A N 1
ATOM 704 C CA . HIS A 1 87 ? 4.279 11.559 8.358 1.00 96.75 87 HIS A CA 1
ATOM 705 C C . HIS A 1 87 ? 3.761 11.493 9.796 1.00 96.75 87 HIS A C 1
ATOM 707 O O . HIS A 1 87 ? 4.454 11.878 10.732 1.00 96.75 87 HIS A O 1
ATOM 713 N N . ASN A 1 88 ? 2.588 10.888 9.987 1.00 96.81 88 ASN A N 1
ATOM 714 C CA . ASN A 1 88 ? 1.966 10.715 11.300 1.00 96.81 88 ASN A CA 1
ATOM 715 C C . ASN A 1 88 ? 2.537 9.531 12.111 1.00 96.81 88 ASN A C 1
ATOM 717 O O . ASN A 1 88 ? 1.949 9.136 13.115 1.00 96.81 88 ASN A O 1
ATOM 721 N N . ASN A 1 89 ? 3.672 8.945 11.702 1.00 94.75 89 ASN A N 1
ATOM 722 C CA . ASN A 1 89 ? 4.341 7.832 12.392 1.00 94.75 89 ASN A CA 1
ATOM 723 C C . ASN A 1 89 ? 3.402 6.657 12.732 1.00 94.75 89 ASN A C 1
ATOM 725 O O . ASN A 1 89 ? 3.450 6.089 13.828 1.00 94.75 89 ASN A O 1
ATOM 729 N N . SER A 1 90 ? 2.534 6.288 11.785 1.00 96.38 90 SER A N 1
ATOM 730 C CA . SER A 1 90 ? 1.614 5.163 11.941 1.00 96.38 90 SER A CA 1
ATOM 731 C C . SER A 1 90 ? 2.352 3.870 12.310 1.00 96.38 90 SER A C 1
ATOM 733 O O . SER A 1 90 ? 3.411 3.554 11.769 1.00 96.38 90 SER A O 1
ATOM 735 N N . LYS A 1 91 ? 1.743 3.066 13.187 1.00 97.25 91 LYS A N 1
ATOM 736 C CA . LYS A 1 91 ? 2.235 1.735 13.584 1.00 97.25 91 LYS A CA 1
ATOM 737 C C . LYS A 1 91 ? 1.756 0.619 12.648 1.00 97.25 91 LYS A C 1
ATOM 739 O O . LYS A 1 91 ? 1.887 -0.560 12.984 1.00 97.25 91 LYS A O 1
ATOM 744 N N . ILE A 1 92 ? 1.144 0.960 11.511 1.00 96.88 92 ILE A N 1
ATOM 745 C CA . ILE A 1 92 ? 0.764 -0.020 10.490 1.00 96.88 92 ILE A CA 1
ATOM 746 C C . ILE A 1 92 ? 2.043 -0.699 9.966 1.00 96.88 92 ILE A C 1
ATOM 748 O O . ILE A 1 92 ? 3.001 -0.007 9.620 1.00 96.88 92 ILE A O 1
ATOM 752 N N . PRO A 1 93 ? 2.087 -2.044 9.883 1.00 96.38 93 PRO A N 1
ATOM 753 C CA . PRO A 1 93 ? 3.238 -2.751 9.333 1.00 96.38 93 PRO A CA 1
ATOM 754 C C . PRO A 1 93 ? 3.562 -2.306 7.905 1.00 96.38 93 PRO A C 1
ATOM 756 O O . PRO A 1 93 ? 2.661 -1.978 7.137 1.00 96.38 93 PRO A O 1
ATOM 759 N N . GLU A 1 94 ? 4.830 -2.398 7.506 1.00 94.88 94 GLU A N 1
ATOM 760 C CA . GLU A 1 94 ? 5.296 -1.967 6.178 1.00 94.88 94 GLU A CA 1
ATOM 761 C C . GLU A 1 94 ? 4.464 -2.566 5.027 1.00 94.88 94 GLU A C 1
ATOM 763 O O . GLU A 1 94 ? 4.045 -1.854 4.117 1.00 94.88 94 GLU A O 1
ATOM 768 N N . LYS A 1 95 ? 4.118 -3.856 5.117 1.00 95.50 95 LYS A N 1
ATOM 769 C CA . LYS A 1 95 ? 3.240 -4.533 4.148 1.00 95.50 95 LYS A CA 1
ATOM 770 C C . LYS A 1 95 ? 1.866 -3.862 4.029 1.00 95.50 95 LYS A C 1
ATOM 772 O O . LYS A 1 95 ? 1.343 -3.738 2.929 1.00 95.50 95 LYS A O 1
ATOM 777 N N . GLY A 1 96 ? 1.301 -3.402 5.146 1.00 96.44 96 GLY A N 1
ATOM 778 C CA . GLY A 1 96 ? 0.047 -2.646 5.183 1.00 96.44 96 GLY A CA 1
ATOM 779 C C . GLY A 1 96 ? 0.153 -1.301 4.477 1.00 96.44 96 GLY A C 1
ATOM 780 O O . GLY A 1 96 ? -0.713 -0.960 3.675 1.00 96.44 96 GLY A O 1
ATOM 781 N N . LEU A 1 97 ? 1.253 -0.581 4.703 1.00 97.25 97 LEU A N 1
ATOM 782 C CA . LEU A 1 97 ? 1.525 0.680 4.013 1.00 97.25 97 LEU A CA 1
ATOM 783 C C . LEU A 1 97 ? 1.668 0.474 2.500 1.00 97.25 97 LEU A C 1
ATOM 785 O O . LEU A 1 97 ? 1.147 1.273 1.727 1.00 97.25 97 LEU A O 1
ATOM 789 N N . TYR A 1 98 ? 2.301 -0.617 2.065 1.00 96.75 98 TYR A N 1
ATOM 790 C CA . TYR A 1 98 ? 2.419 -0.925 0.640 1.00 96.75 98 TYR A CA 1
ATOM 791 C C . TYR A 1 98 ? 1.121 -1.368 -0.019 1.00 96.75 98 TYR A C 1
ATOM 793 O O . TYR A 1 98 ? 0.872 -0.980 -1.160 1.00 96.75 98 TYR A O 1
ATOM 801 N N . MET A 1 99 ? 0.271 -2.117 0.690 1.00 97.19 99 MET A N 1
ATOM 802 C CA . MET A 1 99 ? -1.087 -2.384 0.212 1.00 97.19 99 MET A CA 1
ATOM 803 C C . MET A 1 99 ? -1.812 -1.065 -0.054 1.00 97.19 99 MET A C 1
ATOM 805 O O . MET A 1 99 ? -2.342 -0.875 -1.142 1.00 97.19 99 MET A O 1
ATOM 809 N N . ILE A 1 100 ? -1.743 -0.113 0.880 1.00 96.88 100 ILE A N 1
ATOM 810 C CA . ILE A 1 100 ? -2.345 1.214 0.707 1.00 96.88 100 ILE A CA 1
ATOM 811 C C . ILE A 1 100 ? -1.720 1.961 -0.470 1.00 96.88 100 ILE A C 1
ATOM 813 O O . ILE A 1 100 ? -2.466 2.504 -1.272 1.00 96.88 100 ILE A O 1
ATOM 817 N N . ARG A 1 101 ? -0.393 1.962 -0.615 1.00 97.12 101 ARG A N 1
ATOM 818 C CA . ARG A 1 101 ? 0.316 2.724 -1.656 1.00 97.12 101 ARG A CA 1
ATOM 819 C C . ARG A 1 101 ? 0.070 2.216 -3.082 1.00 97.12 101 ARG A C 1
ATOM 821 O O . ARG A 1 101 ? 0.085 3.011 -4.021 1.00 97.12 101 ARG A O 1
ATOM 828 N N . TYR A 1 102 ? -0.132 0.909 -3.253 1.00 96.56 102 TYR A N 1
ATOM 829 C CA . TYR A 1 102 ? -0.162 0.269 -4.573 1.00 96.56 102 TYR A CA 1
ATOM 830 C C . TYR A 1 102 ? -1.496 -0.411 -4.933 1.00 96.56 102 TYR A C 1
ATOM 832 O O . TYR A 1 102 ? -1.578 -1.008 -6.007 1.00 96.56 102 TYR A O 1
ATOM 840 N N . HIS A 1 103 ? -2.548 -0.317 -4.105 1.00 95.75 103 HIS A N 1
ATOM 841 C CA . HIS A 1 103 ? -3.843 -0.978 -4.373 1.00 95.75 103 HIS A CA 1
ATOM 842 C C . HIS A 1 103 ? -4.542 -0.518 -5.659 1.00 95.75 103 HIS A C 1
ATOM 844 O O . HIS A 1 103 ? -5.383 -1.243 -6.186 1.00 95.75 103 HIS A O 1
ATOM 850 N N . SER A 1 104 ? -4.221 0.672 -6.168 1.00 93.94 104 SER A N 1
ATOM 851 C CA . SER A 1 104 ? -4.781 1.180 -7.422 1.00 93.94 104 SER A CA 1
ATOM 852 C C . SER A 1 104 ? -3.867 0.949 -8.635 1.00 93.94 104 SER A C 1
ATOM 854 O O . SER A 1 104 ? -4.223 1.326 -9.758 1.00 93.94 104 SER A O 1
ATOM 856 N N . LEU A 1 105 ? -2.690 0.328 -8.465 1.00 93.94 105 LEU A N 1
ATOM 857 C CA . LEU A 1 105 ? -1.726 0.052 -9.541 1.00 93.94 105 LEU A CA 1
ATOM 858 C C . LEU A 1 105 ? -2.080 -1.234 -10.312 1.00 93.94 105 LEU A C 1
ATOM 860 O O . LEU A 1 105 ? -1.274 -2.157 -10.442 1.00 93.94 105 LEU A O 1
ATOM 864 N N . TYR A 1 106 ? -3.298 -1.279 -10.855 1.00 90.75 106 TYR A N 1
ATOM 865 C CA . TYR A 1 106 ? -3.860 -2.450 -11.540 1.00 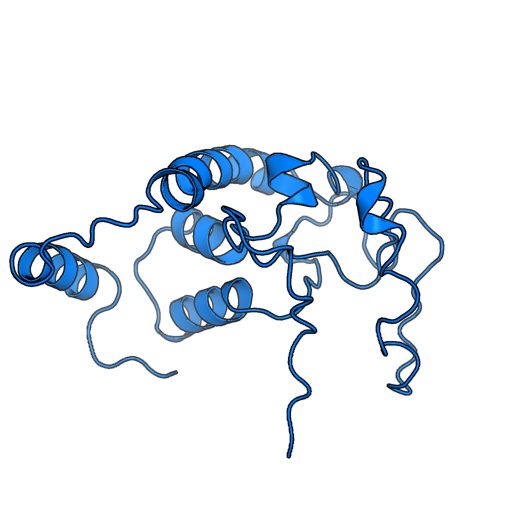90.75 106 TYR A CA 1
ATOM 866 C C . TYR A 1 106 ? -2.997 -3.025 -12.664 1.00 90.75 106 TYR A C 1
ATOM 868 O O . TYR A 1 106 ? -2.930 -4.255 -12.746 1.00 90.75 106 TYR A O 1
ATOM 876 N N . PRO A 1 107 ? -2.323 -2.220 -13.512 1.00 91.50 107 PRO A N 1
ATOM 877 C CA . PRO A 1 107 ? -1.473 -2.788 -14.548 1.00 91.50 107 PRO A CA 1
ATOM 878 C C . PRO A 1 107 ? -0.385 -3.689 -13.966 1.00 91.50 107 PRO A C 1
ATOM 880 O O . PRO A 1 107 ? -0.129 -4.754 -14.507 1.00 91.50 107 PRO A O 1
ATOM 883 N N . TRP A 1 108 ? 0.174 -3.327 -12.810 1.00 94.06 108 TRP A N 1
ATOM 884 C CA . TRP A 1 108 ? 1.162 -4.149 -12.124 1.00 94.06 108 TRP A CA 1
ATOM 885 C C . TRP A 1 108 ? 0.525 -5.366 -11.445 1.00 94.06 108 TRP A C 1
ATOM 887 O O . TRP A 1 108 ? 0.842 -6.508 -11.787 1.00 94.06 108 TRP A O 1
ATOM 897 N N . HIS A 1 109 ? -0.390 -5.146 -10.493 1.00 93.31 109 HIS A N 1
ATOM 898 C CA . HIS A 1 109 ? -0.819 -6.242 -9.623 1.00 93.31 109 HIS A CA 1
ATOM 899 C C . HIS A 1 109 ? -1.828 -7.193 -10.279 1.00 93.31 109 HIS A C 1
ATOM 901 O O . HIS A 1 109 ? -1.823 -8.377 -9.963 1.00 93.31 109 HIS A O 1
ATOM 907 N N . ALA A 1 110 ? -2.678 -6.710 -11.191 1.00 89.25 110 ALA A N 1
ATOM 908 C CA . ALA A 1 110 ? -3.665 -7.530 -11.901 1.00 89.25 110 ALA A CA 1
ATOM 909 C C . ALA A 1 110 ? -3.283 -7.796 -13.366 1.00 89.25 110 ALA A C 1
ATOM 911 O O . ALA A 1 110 ? -3.606 -8.858 -13.892 1.00 89.25 110 ALA A O 1
ATOM 912 N N . GLY A 1 111 ? -2.623 -6.837 -14.024 1.00 86.31 111 GLY A N 1
ATOM 913 C CA . GLY A 1 111 ? -2.228 -6.931 -15.433 1.00 86.31 111 GLY A CA 1
ATOM 914 C C . GLY A 1 111 ? -0.896 -7.644 -15.675 1.00 86.31 111 GLY A C 1
ATOM 915 O O . GLY A 1 111 ? -0.690 -8.165 -16.766 1.00 86.31 111 GLY A O 1
ATOM 916 N N . GLY A 1 112 ? -0.011 -7.704 -14.674 1.00 88.88 112 GLY A N 1
ATOM 917 C CA . GLY A 1 112 ? 1.332 -8.271 -14.823 1.00 88.88 112 GLY A CA 1
ATOM 918 C C . GLY A 1 112 ? 2.330 -7.365 -15.556 1.00 88.88 112 GLY A C 1
ATOM 919 O O . GLY A 1 112 ? 3.440 -7.809 -15.836 1.00 88.88 112 GLY A O 1
ATOM 920 N N . ASP A 1 113 ? 1.969 -6.113 -15.836 1.00 89.25 113 ASP A N 1
ATOM 921 C CA . ASP A 1 113 ? 2.853 -5.114 -16.435 1.00 89.25 113 ASP A CA 1
ATOM 922 C C . ASP A 1 113 ? 3.921 -4.624 -15.436 1.00 89.25 113 ASP A C 1
ATOM 924 O O . ASP A 1 113 ? 3.881 -4.913 -14.238 1.00 89.25 113 ASP A O 1
ATOM 928 N N . TYR A 1 114 ? 4.891 -3.852 -15.936 1.00 92.00 114 TYR A N 1
ATOM 929 C CA . TYR A 1 114 ? 5.966 -3.211 -15.159 1.00 92.00 114 TYR A CA 1
ATOM 930 C C . TYR A 1 114 ? 6.948 -4.152 -14.435 1.00 92.00 114 TYR A C 1
ATOM 932 O O . TYR A 1 114 ? 7.802 -3.673 -13.696 1.00 92.00 114 TYR A O 1
ATOM 940 N N . ARG A 1 115 ? 6.918 -5.468 -14.691 1.00 93.25 115 ARG A N 1
ATOM 941 C CA . ARG A 1 115 ? 7.851 -6.444 -14.079 1.00 93.25 115 ARG A CA 1
ATOM 942 C C . ARG A 1 115 ? 9.334 -6.168 -14.352 1.00 93.25 115 ARG A C 1
ATOM 944 O O . ARG A 1 115 ? 10.189 -6.523 -13.555 1.00 93.25 115 ARG A O 1
ATOM 951 N N . HIS A 1 116 ? 9.644 -5.500 -15.462 1.00 93.00 116 HIS A N 1
ATOM 952 C CA . HIS A 1 116 ? 11.004 -5.059 -15.796 1.00 93.00 116 HIS A CA 1
ATOM 953 C C . HIS A 1 116 ? 11.514 -3.919 -14.886 1.00 93.00 116 HIS A C 1
ATOM 955 O O . HIS A 1 116 ? 12.702 -3.608 -14.895 1.00 93.00 116 HIS A O 1
ATOM 961 N N . LEU A 1 117 ? 10.633 -3.298 -14.092 1.00 94.62 117 LEU A N 1
ATOM 962 C CA . LEU A 1 117 ? 10.962 -2.259 -13.110 1.00 94.62 117 LEU A CA 1
ATOM 963 C C . LEU A 1 117 ? 10.848 -2.751 -11.662 1.00 94.62 117 LEU A C 1
ATOM 965 O O . LEU A 1 117 ? 11.323 -2.066 -10.763 1.00 94.62 117 LEU A O 1
ATOM 969 N N . THR A 1 118 ? 10.227 -3.908 -11.418 1.00 95.69 118 THR A N 1
ATOM 970 C CA . THR A 1 118 ? 10.009 -4.445 -10.066 1.00 95.69 118 THR A CA 1
ATOM 971 C C . THR A 1 118 ? 11.203 -5.270 -9.595 1.00 95.69 118 THR A C 1
ATOM 973 O O . THR A 1 118 ? 11.967 -5.800 -10.404 1.00 95.69 118 THR A O 1
ATOM 976 N N . ASN A 1 119 ? 11.367 -5.388 -8.278 1.00 96.44 119 ASN A N 1
ATOM 977 C CA . ASN A 1 119 ? 12.407 -6.200 -7.645 1.00 96.44 119 ASN A CA 1
ATOM 978 C C . ASN A 1 119 ? 11.813 -7.318 -6.761 1.00 96.44 119 ASN A C 1
ATOM 980 O O . ASN A 1 119 ? 10.597 -7.489 -6.671 1.00 96.44 119 ASN A O 1
ATOM 984 N N . GLU A 1 120 ? 12.670 -8.087 -6.084 1.00 96.44 120 GLU A N 1
ATOM 985 C CA . GLU A 1 120 ? 12.236 -9.203 -5.229 1.00 96.44 120 GLU A CA 1
ATOM 986 C C . GLU A 1 120 ? 11.287 -8.762 -4.099 1.00 96.44 120 GLU A C 1
ATOM 988 O O . GLU A 1 120 ? 10.322 -9.462 -3.784 1.00 96.44 120 GLU A O 1
ATOM 993 N N . LYS A 1 121 ? 11.514 -7.576 -3.518 1.00 95.88 121 LYS A N 1
ATOM 994 C CA . LYS A 1 121 ? 10.636 -7.006 -2.486 1.00 95.88 121 LYS A CA 1
ATOM 995 C C . LYS A 1 121 ? 9.234 -6.776 -3.046 1.00 95.88 121 LYS A C 1
ATOM 997 O O . LYS A 1 121 ? 8.254 -7.142 -2.398 1.00 95.88 121 LYS A O 1
ATOM 1002 N N . ASP A 1 122 ? 9.128 -6.223 -4.249 1.00 96.44 122 ASP A N 1
ATOM 1003 C CA . ASP A 1 122 ? 7.840 -5.970 -4.895 1.00 96.44 122 ASP A CA 1
ATOM 1004 C C . ASP A 1 122 ? 7.077 -7.273 -5.169 1.00 96.44 122 ASP A C 1
ATOM 1006 O O . ASP A 1 122 ? 5.866 -7.328 -4.962 1.00 96.44 122 ASP A O 1
ATOM 1010 N N . GLU A 1 123 ? 7.766 -8.351 -5.554 1.00 94.00 123 GLU A N 1
ATOM 1011 C CA . GLU A 1 123 ? 7.133 -9.664 -5.751 1.00 94.00 123 GLU A CA 1
ATOM 1012 C C . GLU A 1 123 ? 6.586 -10.256 -4.444 1.00 94.00 123 GLU A C 1
ATOM 1014 O O . GLU A 1 123 ? 5.504 -10.850 -4.424 1.00 94.00 123 GLU A O 1
ATOM 1019 N N . GLN A 1 124 ? 7.272 -10.044 -3.319 1.00 95.12 124 GLN A N 1
ATOM 1020 C CA . GLN A 1 124 ? 6.754 -10.441 -2.006 1.00 95.12 124 GLN A CA 1
ATOM 1021 C C . GLN A 1 124 ? 5.533 -9.600 -1.601 1.00 95.12 124 GLN A C 1
ATOM 1023 O O . GLN A 1 124 ? 4.574 -10.125 -1.030 1.00 95.12 124 GLN A O 1
ATOM 1028 N N . ILE A 1 125 ? 5.549 -8.297 -1.897 1.00 95.88 125 ILE A N 1
ATOM 1029 C CA . ILE A 1 125 ? 4.443 -7.372 -1.615 1.00 95.88 125 ILE A CA 1
ATOM 1030 C C . ILE A 1 125 ? 3.228 -7.645 -2.505 1.00 95.88 125 ILE A C 1
ATOM 1032 O O . ILE A 1 125 ? 2.096 -7.518 -2.033 1.00 95.88 125 ILE A O 1
ATOM 1036 N N . LEU A 1 126 ? 3.433 -8.081 -3.749 1.00 96.19 126 LEU A N 1
ATOM 1037 C CA . LEU A 1 126 ? 2.370 -8.391 -4.704 1.00 96.19 126 LEU A CA 1
ATOM 1038 C C . LEU A 1 126 ? 1.316 -9.334 -4.113 1.00 96.19 126 LEU A C 1
ATOM 1040 O O . LEU A 1 126 ? 0.121 -9.105 -4.293 1.00 96.19 126 LEU A O 1
ATOM 1044 N N . GLN A 1 127 ? 1.742 -10.369 -3.385 1.00 96.00 127 GLN A N 1
ATOM 1045 C CA . GLN A 1 127 ? 0.825 -11.329 -2.762 1.00 96.00 127 GLN A CA 1
ATOM 1046 C C . GLN A 1 127 ? -0.125 -10.649 -1.766 1.00 96.00 127 GLN A C 1
ATOM 1048 O O . GLN A 1 127 ? -1.319 -10.946 -1.745 1.00 96.00 127 GLN A O 1
ATOM 1053 N N . TRP A 1 128 ? 0.381 -9.690 -0.987 1.00 97.31 128 TRP A N 1
ATOM 1054 C CA . TRP A 1 128 ? -0.412 -8.925 -0.024 1.00 97.31 128 TRP A CA 1
ATOM 1055 C C . TRP A 1 128 ? -1.365 -7.953 -0.719 1.00 97.31 128 TRP A C 1
ATOM 1057 O O . TRP A 1 128 ? -2.535 -7.875 -0.351 1.00 97.31 128 TRP A O 1
ATOM 1067 N N . VAL A 1 129 ? -0.901 -7.267 -1.768 1.00 96.31 129 VAL A N 1
ATOM 1068 C CA . VAL A 1 129 ? -1.737 -6.362 -2.575 1.00 96.31 129 VAL A CA 1
ATOM 1069 C C . VAL A 1 129 ? -2.883 -7.131 -3.237 1.00 96.31 129 VAL A C 1
ATOM 1071 O O . VAL A 1 129 ? -4.028 -6.683 -3.202 1.00 96.31 129 VAL A O 1
ATOM 1074 N N . LEU A 1 130 ? -2.606 -8.315 -3.788 1.00 95.06 130 LEU A N 1
ATOM 1075 C CA . LEU A 1 130 ? -3.619 -9.190 -4.379 1.00 95.06 130 LEU A CA 1
ATOM 1076 C C . LEU A 1 130 ? -4.644 -9.678 -3.353 1.00 95.06 130 LEU A C 1
ATOM 1078 O O . LEU A 1 130 ? -5.835 -9.719 -3.664 1.00 95.06 130 LEU A O 1
ATOM 1082 N N . GLU A 1 131 ? -4.205 -10.032 -2.145 1.00 95.81 131 GLU A N 1
ATOM 1083 C CA . GLU A 1 131 ? -5.107 -10.444 -1.069 1.00 95.81 131 GLU A CA 1
ATOM 1084 C C . GLU A 1 131 ? -6.021 -9.290 -0.639 1.00 95.81 131 GLU A C 1
ATOM 1086 O O . GLU A 1 131 ? -7.239 -9.453 -0.594 1.00 95.81 131 GLU A O 1
ATOM 1091 N N . PHE A 1 132 ? -5.464 -8.097 -0.426 1.00 95.94 132 PHE A N 1
ATOM 1092 C CA . PHE A 1 132 ? -6.234 -6.894 -0.105 1.00 95.94 132 PHE A CA 1
ATOM 1093 C C . PHE A 1 132 ? -7.243 -6.526 -1.201 1.00 95.94 132 PHE A C 1
ATOM 1095 O O . PHE A 1 132 ? -8.403 -6.225 -0.908 1.00 95.94 132 PHE A O 1
ATOM 1102 N N . ASN A 1 133 ? -6.837 -6.619 -2.469 1.00 94.38 133 ASN A N 1
ATOM 1103 C CA . ASN A 1 133 ? -7.675 -6.283 -3.618 1.00 94.38 133 ASN A CA 1
ATOM 1104 C C . ASN A 1 133 ? -8.955 -7.135 -3.703 1.00 94.38 133 ASN A C 1
ATOM 1106 O O . ASN A 1 133 ? -9.978 -6.665 -4.207 1.00 94.38 133 ASN A O 1
ATOM 1110 N N . LYS A 1 134 ? -8.948 -8.372 -3.180 1.00 94.06 134 LYS A N 1
ATOM 1111 C CA . LYS A 1 134 ? -10.171 -9.187 -3.083 1.00 94.06 134 LYS A CA 1
ATOM 1112 C C . LYS A 1 134 ? -11.223 -8.481 -2.228 1.00 94.06 134 LYS A C 1
ATOM 1114 O O . LYS A 1 134 ? -12.387 -8.405 -2.623 1.00 94.06 134 LYS A O 1
ATOM 1119 N N . TYR A 1 135 ? -10.816 -7.930 -1.088 1.00 93.38 135 TYR A N 1
ATOM 1120 C CA . TYR A 1 135 ? -11.724 -7.228 -0.190 1.00 93.38 135 TYR A CA 1
ATOM 1121 C C . TYR A 1 135 ? -12.135 -5.868 -0.758 1.00 93.38 135 TYR A C 1
ATOM 1123 O O . TYR A 1 135 ? -13.333 -5.599 -0.787 1.00 93.38 135 TYR A O 1
ATOM 1131 N N . ASP A 1 136 ? -11.212 -5.059 -1.296 1.00 91.69 136 ASP A N 1
ATOM 1132 C CA . ASP A 1 136 ? -11.573 -3.775 -1.933 1.00 91.69 136 ASP A CA 1
ATOM 1133 C C . ASP A 1 136 ? -12.599 -3.980 -3.058 1.00 91.69 136 ASP A C 1
ATOM 1135 O O . ASP A 1 136 ? -13.662 -3.355 -3.088 1.00 91.69 136 ASP A O 1
ATOM 1139 N N . LEU A 1 137 ? -12.342 -4.909 -3.979 1.00 87.94 137 LEU A N 1
ATOM 1140 C CA . LEU A 1 137 ? -13.197 -5.041 -5.148 1.00 87.94 137 LEU A CA 1
ATOM 1141 C C . LEU A 1 137 ? -14.524 -5.735 -4.832 1.00 87.94 137 LEU A C 1
ATOM 1143 O O . LEU A 1 137 ? -15.567 -5.314 -5.346 1.00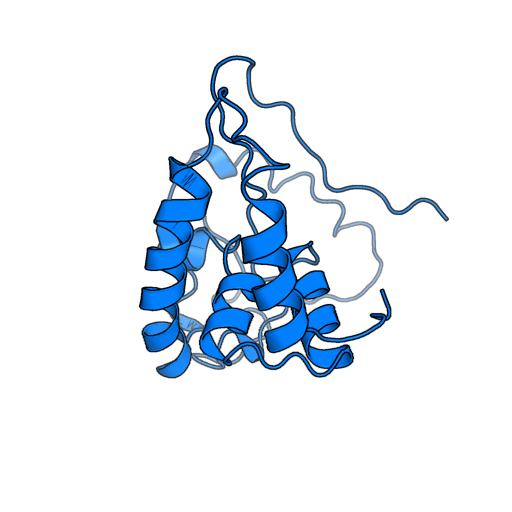 87.94 137 LEU A O 1
ATOM 1147 N N . TYR A 1 138 ? -14.516 -6.823 -4.059 1.00 87.19 138 TYR A N 1
ATOM 1148 C CA . TYR A 1 138 ? -15.679 -7.712 -3.943 1.00 87.19 138 TYR A CA 1
ATOM 1149 C C . TYR A 1 138 ? -16.587 -7.432 -2.747 1.00 87.19 138 TYR A C 1
ATOM 1151 O O . TYR A 1 138 ? -17.711 -7.925 -2.747 1.00 87.19 138 TYR A O 1
ATOM 1159 N N . THR A 1 139 ? -16.183 -6.586 -1.797 1.00 87.81 139 THR A N 1
ATOM 1160 C CA . THR A 1 139 ? -17.076 -6.158 -0.701 1.00 87.81 139 THR A CA 1
ATOM 1161 C C . THR A 1 139 ? -17.971 -4.971 -1.069 1.00 87.81 139 THR A C 1
ATOM 1163 O O . THR A 1 139 ? -18.918 -4.671 -0.343 1.00 87.81 139 THR A O 1
ATOM 1166 N N . LYS A 1 140 ? -17.739 -4.332 -2.228 1.00 87.56 140 LYS A N 1
ATOM 1167 C CA . LYS A 1 140 ? -18.586 -3.255 -2.770 1.00 87.56 140 LYS A CA 1
ATOM 1168 C C . LYS A 1 140 ? -20.022 -3.757 -2.957 1.00 87.56 140 LYS A C 1
ATOM 1170 O O . LYS A 1 140 ? -20.315 -4.496 -3.899 1.00 87.56 140 LYS A O 1
ATOM 1175 N N . SER A 1 141 ? -20.907 -3.328 -2.062 1.00 88.44 141 SER A N 1
ATOM 1176 C CA . SER A 1 141 ? -22.310 -3.734 -1.974 1.00 88.44 141 SER A CA 1
ATOM 1177 C C . SER A 1 141 ? -23.216 -2.511 -1.886 1.00 88.44 141 SER A C 1
ATOM 1179 O O . SER A 1 141 ? -22.815 -1.463 -1.387 1.00 88.44 141 SER A O 1
ATOM 1181 N N . THR A 1 142 ? -24.459 -2.643 -2.350 1.00 88.81 142 THR A N 1
ATOM 1182 C CA . THR A 1 142 ? -25.496 -1.619 -2.143 1.00 88.81 142 THR A CA 1
ATOM 1183 C C . THR A 1 142 ? -26.007 -1.602 -0.705 1.00 88.81 142 THR A C 1
ATOM 1185 O O . THR A 1 142 ? -26.581 -0.608 -0.271 1.00 88.81 142 THR A O 1
ATOM 1188 N N . LYS A 1 143 ? -25.831 -2.704 0.035 1.00 92.06 143 LYS A N 1
ATOM 1189 C CA . LYS A 1 143 ? -26.198 -2.787 1.447 1.00 92.06 143 LYS A CA 1
ATOM 1190 C C . LYS A 1 143 ? -25.095 -2.146 2.282 1.00 92.06 143 LYS A C 1
ATOM 1192 O O . LYS A 1 143 ? -23.989 -2.677 2.347 1.00 92.06 143 LYS A O 1
ATOM 1197 N N . VAL A 1 144 ? -25.423 -1.031 2.924 1.00 91.25 144 VAL A N 1
ATOM 1198 C CA . VAL A 1 144 ? -24.534 -0.353 3.872 1.00 91.25 144 VAL A CA 1
ATOM 1199 C C . VAL A 1 144 ? -24.491 -1.172 5.174 1.00 91.25 144 VAL A C 1
ATOM 1201 O O . VAL A 1 144 ? -25.548 -1.620 5.630 1.00 91.25 144 VAL A O 1
ATOM 1204 N N . PRO A 1 145 ? -23.303 -1.442 5.743 1.00 92.81 145 PRO A N 1
ATOM 1205 C CA . PRO A 1 145 ? -23.192 -2.104 7.038 1.00 92.81 145 PRO A CA 1
ATOM 1206 C C . PRO A 1 145 ? -23.676 -1.192 8.174 1.00 92.81 145 PRO A C 1
ATOM 1208 O O . PRO A 1 145 ? -23.757 0.023 8.016 1.00 92.81 145 PRO A O 1
ATOM 1211 N N . ASP A 1 146 ? -23.984 -1.782 9.327 1.00 95.75 146 ASP A N 1
ATOM 1212 C CA . ASP A 1 146 ? -24.326 -1.022 10.531 1.00 95.75 146 ASP A CA 1
ATOM 1213 C C . ASP A 1 146 ? -23.067 -0.344 11.093 1.00 95.75 146 ASP A C 1
ATOM 1215 O O . ASP A 1 146 ? -22.188 -1.001 11.653 1.00 95.75 146 ASP A O 1
ATOM 1219 N N . ILE A 1 147 ? -22.953 0.967 10.876 1.00 95.25 147 ILE A N 1
ATOM 1220 C CA . ILE A 1 147 ? -21.767 1.750 11.239 1.00 95.25 147 ILE A CA 1
ATOM 1221 C C . ILE A 1 147 ? -21.644 1.869 12.761 1.00 95.25 147 ILE A C 1
ATOM 1223 O O . ILE A 1 147 ? -20.542 1.722 13.284 1.00 95.25 147 ILE A O 1
ATOM 1227 N N . GLU A 1 148 ? -22.757 2.060 13.471 1.00 96.62 148 GLU A N 1
ATOM 1228 C CA . GLU A 1 148 ? -22.775 2.248 14.928 1.00 96.62 148 GLU A CA 1
ATOM 1229 C C . GLU A 1 148 ? -22.326 0.978 15.655 1.00 96.62 148 GLU A C 1
ATOM 1231 O O . GLU A 1 148 ? -21.542 1.031 16.601 1.00 96.62 148 GLU A O 1
ATOM 1236 N N . ALA A 1 149 ? -22.750 -0.190 15.167 1.00 97.19 149 ALA A N 1
ATOM 1237 C CA . ALA A 1 149 ? -22.306 -1.468 15.716 1.00 97.19 149 ALA A CA 1
ATOM 1238 C C . ALA A 1 149 ? -20.810 -1.744 15.458 1.00 97.19 149 ALA A C 1
ATOM 1240 O O . ALA A 1 149 ? -20.154 -2.415 16.257 1.00 97.19 149 ALA A O 1
ATOM 1241 N N . LEU A 1 150 ? -20.264 -1.250 14.341 1.00 97.12 150 LEU A N 1
ATOM 1242 C CA . LEU A 1 150 ? -18.872 -1.476 13.937 1.00 97.12 150 LEU A CA 1
ATOM 1243 C C . LEU A 1 150 ? -17.893 -0.453 14.521 1.00 97.12 150 LEU A C 1
ATOM 1245 O O . LEU A 1 150 ? -16.716 -0.780 14.703 1.00 97.12 150 LEU A O 1
ATOM 1249 N N . TRP A 1 151 ? -18.350 0.763 14.817 1.00 97.25 151 TRP A N 1
ATOM 1250 C CA . TRP A 1 151 ? -17.499 1.866 15.262 1.00 97.25 151 TRP A CA 1
ATOM 1251 C C . TRP A 1 151 ? -16.595 1.504 16.452 1.00 97.25 151 TRP A C 1
ATOM 1253 O O . TRP A 1 151 ? -15.379 1.663 16.318 1.00 97.25 151 TRP A O 1
ATOM 1263 N N . PRO A 1 152 ? -17.097 0.894 17.549 1.00 97.81 152 PRO A N 1
ATOM 1264 C CA . PRO A 1 152 ? -16.265 0.588 18.716 1.00 97.81 152 PRO A CA 1
ATOM 1265 C C . PRO A 1 152 ? -15.131 -0.405 18.428 1.00 97.81 152 PRO A C 1
ATOM 1267 O O . PRO A 1 152 ? -14.164 -0.496 19.186 1.00 97.81 152 PRO A O 1
ATOM 1270 N N . TYR A 1 153 ? -15.255 -1.206 17.366 1.00 97.88 153 TYR A N 1
ATOM 1271 C CA . TYR A 1 153 ? -14.196 -2.109 16.927 1.00 97.88 153 TYR A CA 1
ATOM 1272 C C . TYR A 1 153 ? -13.108 -1.356 16.155 1.00 97.88 153 TYR A C 1
ATOM 1274 O O . TYR A 1 153 ? -11.925 -1.506 16.467 1.00 97.88 153 TYR A O 1
ATOM 1282 N N . TYR A 1 154 ? -13.493 -0.536 15.174 1.00 97.50 154 TYR A N 1
ATOM 1283 C CA . TYR A 1 154 ? -12.538 0.213 14.354 1.00 97.50 154 TYR A CA 1
ATOM 1284 C C . TYR A 1 154 ? -11.840 1.326 15.131 1.00 97.50 154 TYR A C 1
ATOM 1286 O O . TYR A 1 154 ? -10.646 1.523 14.935 1.00 97.50 154 TYR A O 1
ATOM 1294 N N . GLU A 1 155 ? -12.529 1.983 16.061 1.00 96.31 155 GLU A N 1
ATOM 1295 C CA . GLU A 1 155 ? -11.946 2.986 16.957 1.00 96.31 155 GLU A CA 1
ATOM 1296 C C . GLU A 1 155 ? -10.756 2.412 17.741 1.00 96.31 155 GLU A C 1
ATOM 1298 O O . GLU A 1 155 ? -9.659 2.962 17.697 1.00 96.31 155 GLU A O 1
ATOM 1303 N N . LYS A 1 156 ? -10.896 1.209 18.317 1.00 97.50 156 LYS A N 1
ATOM 1304 C CA . LYS A 1 156 ? -9.788 0.515 19.003 1.00 97.50 156 LYS A CA 1
ATOM 1305 C C . LYS A 1 156 ? -8.607 0.210 18.082 1.00 97.50 156 LYS A C 1
ATOM 1307 O O . LYS A 1 156 ? -7.462 0.153 18.534 1.00 97.50 156 LYS A O 1
ATOM 1312 N N . LEU A 1 157 ? -8.864 -0.049 16.799 1.00 97.62 157 LEU A N 1
ATOM 1313 C CA . LEU A 1 157 ? -7.803 -0.254 15.814 1.00 97.62 157 LEU A CA 1
ATOM 1314 C C . LEU A 1 157 ? -7.116 1.065 15.454 1.00 97.62 157 LEU A C 1
ATOM 1316 O O . LEU A 1 157 ? -5.891 1.081 15.340 1.00 97.62 157 LEU A O 1
ATOM 1320 N N . ILE A 1 158 ? -7.873 2.155 15.320 1.00 96.69 158 ILE A N 1
ATOM 1321 C CA . ILE A 1 158 ? -7.334 3.501 15.105 1.00 96.69 158 ILE A CA 1
ATOM 1322 C C . ILE A 1 158 ? -6.433 3.874 16.284 1.00 96.69 158 ILE A C 1
ATOM 1324 O O . ILE A 1 158 ? -5.258 4.143 16.064 1.00 96.69 158 ILE A O 1
ATOM 1328 N N . ASP A 1 159 ? -6.896 3.730 17.524 1.00 96.56 159 ASP A N 1
ATOM 1329 C CA . ASP A 1 159 ? -6.088 4.001 18.722 1.00 96.56 159 ASP A CA 1
ATOM 1330 C C . ASP A 1 159 ? -4.806 3.162 18.774 1.00 96.56 159 ASP A C 1
ATOM 1332 O O . ASP A 1 159 ? -3.744 3.611 19.210 1.00 96.56 159 ASP A O 1
ATOM 1336 N N . LYS A 1 160 ? -4.876 1.912 18.310 1.00 97.19 160 LYS A N 1
ATOM 1337 C CA . LYS A 1 160 ? -3.713 1.026 18.283 1.00 97.19 160 LYS A CA 1
ATOM 1338 C C . LYS A 1 160 ? -2.686 1.442 17.228 1.00 97.19 160 LYS A C 1
ATOM 1340 O O . LYS A 1 160 ? -1.485 1.355 17.500 1.00 97.19 160 LYS A O 1
ATOM 1345 N N . TYR A 1 161 ? -3.129 1.817 16.029 1.00 97.19 161 TYR A N 1
ATOM 1346 C CA . TYR A 1 161 ? -2.262 1.945 14.852 1.00 97.19 161 TYR A CA 1
ATOM 1347 C C . TYR A 1 161 ? -1.988 3.387 14.409 1.00 97.19 161 TYR A C 1
ATOM 1349 O O . TYR A 1 161 ? -0.952 3.636 13.792 1.00 97.19 161 TYR A O 1
ATOM 1357 N N . ILE A 1 162 ? -2.882 4.322 14.705 1.00 96.06 162 ILE A N 1
ATOM 1358 C CA . ILE A 1 162 ? -2.804 5.744 14.353 1.00 96.06 162 ILE A CA 1
ATOM 1359 C C . ILE A 1 162 ? -3.389 6.578 15.521 1.00 96.06 162 ILE A C 1
ATOM 1361 O O . ILE A 1 162 ? -4.438 7.202 15.369 1.00 96.06 162 ILE A O 1
ATOM 1365 N N . PRO A 1 163 ? -2.773 6.544 16.721 1.00 94.06 163 PRO A N 1
ATOM 1366 C CA . PRO A 1 163 ? -3.304 7.253 17.882 1.00 94.06 163 PRO A CA 1
ATOM 1367 C C . PRO A 1 163 ? -3.160 8.772 17.757 1.00 94.06 163 PRO A C 1
ATOM 1369 O O . PRO A 1 163 ? -2.154 9.271 17.255 1.00 94.06 163 PRO A O 1
ATOM 1372 N N . GLY A 1 164 ? -4.100 9.498 18.362 1.00 92.31 164 GLY A N 1
ATOM 1373 C CA . GLY A 1 164 ? -4.024 10.948 18.522 1.00 92.31 164 GLY A CA 1
ATOM 1374 C C . GLY A 1 164 ? -4.555 11.738 17.326 1.00 92.31 164 GLY A C 1
ATOM 1375 O O . GLY A 1 164 ? -5.214 11.210 16.433 1.00 92.31 164 GLY A O 1
ATOM 1376 N N . VAL A 1 165 ? -4.306 13.047 17.346 1.00 94.44 165 VAL A N 1
ATOM 1377 C CA . VAL A 1 165 ? -4.735 13.957 16.279 1.00 94.44 165 VAL A CA 1
ATOM 1378 C C . VAL A 1 165 ? -3.716 13.905 15.146 1.00 94.44 165 VAL A C 1
ATOM 1380 O O . VAL A 1 165 ? -2.535 14.150 15.374 1.00 94.44 165 VAL A O 1
ATOM 1383 N N . CYS A 1 166 ? -4.181 13.582 13.939 1.00 94.69 166 CYS A N 1
ATOM 1384 C CA . CYS A 1 166 ? -3.337 13.501 12.749 1.00 94.69 166 CYS A CA 1
ATOM 1385 C C . CYS A 1 166 ? -3.262 14.833 11.992 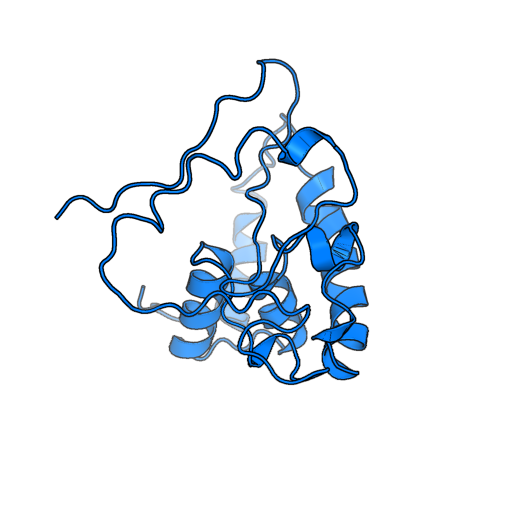1.00 94.69 166 CYS A C 1
ATOM 1387 O O . CYS A 1 166 ? -4.227 15.601 11.967 1.00 94.69 166 CYS A O 1
ATOM 1389 N N . GLU A 1 167 ? -2.145 15.044 11.304 1.00 95.06 167 GLU A N 1
ATOM 1390 C CA . GLU A 1 167 ? -1.901 16.156 10.384 1.00 95.06 167 GLU A CA 1
ATOM 1391 C C . GLU A 1 167 ? -2.143 15.711 8.935 1.00 95.06 167 GLU A C 1
ATOM 1393 O O . GLU A 1 167 ? -1.567 14.709 8.500 1.00 95.06 167 GLU A O 1
ATOM 1398 N N . TRP A 1 168 ? -3.004 16.441 8.213 1.00 91.25 168 TRP A N 1
ATOM 1399 C CA . TRP A 1 168 ? -3.520 16.093 6.879 1.00 91.25 168 TRP A CA 1
ATOM 1400 C C . TRP A 1 168 ? -2.963 16.979 5.767 1.00 91.25 168 TRP A C 1
ATOM 1402 O O . TRP A 1 168 ? -2.839 18.204 5.993 1.00 91.25 168 TRP A O 1
#

InterPro domains:
  IPR007828 Inositol oxygenase [PF05153] (54-168)
  IPR007828 Inositol oxygenase [PTHR12588] (56-168)

Secondary structure (DSSP, 8-state):
------------SSS----PPP-BTTS----SSGGGTTTGGG-GGGGS-S-----SSTTTTS-TT--GGGS-B--SHHHHHHHHHHHTT----HHHHHHHHHTT-HHHHTT-TTTTT--HHHHHHHHHHHHHHHHHHHS--SS---HHHHHHHHHHHHHHHS-SPPP-

pLDDT: mean 77.22, std 25.35, range [22.53, 97.88]

Radius of gyration: 18.25 Å; chains: 1; bounding box: 43×40×46 Å